Protein AF-A0A409VFS5-F1 (afdb_monomer)

Secondary structure (DSSP, 8-state):
----------------PPPPSSHHHHHHHHHHHHHHHHHHPEESSTT--TTTS-GGGEEEEEEEETTEEEEEEEETT-BHHHHHHHHHHHHT--GGG---------------S--PEEEEEEPPSSTTSPPEEPPTTSBGGGTS-TT-EEEEEEE------

Radius of gyration: 20.09 Å; Cα contacts (8 Å, |Δi|>4): 201; chains: 1; bounding box: 73×33×53 Å

Nearest PDB structures (foldseek):
  5jne-assembly1_A  TM=7.500E-01  e=6.988E-04  Saccharomyces cerevisiae S288C
  8ftb-assembly1_B  TM=7.464E-01  e=1.172E-03  Mus musculus
  8t0a-assembly1_A  TM=7.560E-01  e=1.964E-03  Mus musculus
  8fse-assembly2_B  TM=7.473E-01  e=2.095E-03  Mus musculus
  1he8-assembly1_A  TM=4.513E-01  e=4.852E-03  Homo sapiens

Mean predicted aligned error: 10.56 Å

Structure (mmCIF, N/CA/C/O backbone):
data_AF-A0A409VFS5-F1
#
_entry.id   AF-A0A409VFS5-F1
#
loop_
_atom_site.group_PDB
_atom_site.id
_atom_site.type_symbol
_atom_site.label_atom_id
_atom_site.label_alt_id
_atom_site.label_comp_id
_atom_site.label_asym_id
_atom_site.label_entity_id
_atom_site.label_seq_id
_atom_site.pdbx_PDB_ins_code
_atom_site.Cartn_x
_atom_site.Cartn_y
_atom_site.Cartn_z
_atom_site.occupancy
_atom_site.B_iso_or_equiv
_atom_site.auth_seq_id
_atom_site.auth_comp_id
_atom_site.auth_asym_id
_atom_site.auth_atom_id
_atom_site.pdbx_PDB_model_num
ATOM 1 N N . MET A 1 1 ? 42.359 14.058 32.433 1.00 44.31 1 MET A N 1
ATOM 2 C CA . MET A 1 1 ? 41.835 14.878 31.317 1.00 44.31 1 MET A CA 1
ATOM 3 C C . MET A 1 1 ? 41.498 13.959 30.146 1.00 44.31 1 MET A C 1
ATOM 5 O O . MET A 1 1 ? 42.415 13.496 29.486 1.00 44.31 1 MET A O 1
ATOM 9 N N . GLN A 1 2 ? 40.224 13.641 29.905 1.00 43.44 2 GLN A N 1
ATOM 10 C CA . GLN A 1 2 ? 39.794 12.880 28.721 1.00 43.44 2 GLN A CA 1
ATOM 11 C C . GLN A 1 2 ? 38.866 13.775 27.892 1.00 43.44 2 GLN A C 1
ATOM 13 O O . GLN A 1 2 ? 37.876 14.287 28.405 1.00 43.44 2 GLN A O 1
ATOM 18 N N . LYS A 1 3 ? 39.242 14.039 26.635 1.00 44.41 3 LYS A N 1
ATOM 19 C CA . LYS A 1 3 ? 38.488 14.884 25.699 1.00 44.41 3 LYS A CA 1
ATOM 20 C C . LYS A 1 3 ? 37.455 14.022 24.971 1.00 44.41 3 LYS A C 1
ATOM 22 O O . LYS A 1 3 ? 37.832 13.139 24.206 1.00 44.41 3 LYS A O 1
ATOM 27 N N . ALA A 1 4 ? 36.169 14.295 25.182 1.00 48.88 4 ALA A N 1
ATOM 28 C CA . ALA A 1 4 ? 35.089 13.716 24.390 1.00 48.88 4 ALA A CA 1
ATOM 29 C C . ALA A 1 4 ? 35.050 14.377 23.001 1.00 48.88 4 ALA A C 1
ATOM 31 O O . ALA A 1 4 ? 34.958 15.599 22.882 1.00 48.88 4 ALA A O 1
ATOM 32 N N . LYS A 1 5 ? 35.151 13.566 21.944 1.00 46.72 5 LYS A N 1
ATOM 33 C CA . LYS A 1 5 ? 35.063 13.995 20.544 1.00 46.72 5 LYS A CA 1
ATOM 34 C C . LYS A 1 5 ? 33.603 13.893 20.102 1.00 46.72 5 LYS A C 1
ATOM 36 O O . LYS A 1 5 ? 33.108 12.796 19.864 1.00 46.72 5 LYS A O 1
ATOM 41 N N . ALA A 1 6 ? 32.915 15.029 20.024 1.00 52.12 6 ALA A N 1
ATOM 42 C CA . ALA A 1 6 ? 31.561 15.105 19.488 1.00 52.12 6 ALA A CA 1
ATOM 43 C C . ALA A 1 6 ? 31.577 14.786 17.982 1.00 52.12 6 ALA A C 1
ATOM 45 O O . ALA A 1 6 ? 32.233 15.474 17.198 1.00 52.12 6 ALA A O 1
ATOM 46 N N . VAL A 1 7 ? 30.875 13.725 17.580 1.00 47.41 7 VAL A N 1
ATOM 47 C CA . VAL A 1 7 ? 30.645 13.388 16.171 1.00 47.41 7 VAL A CA 1
ATOM 48 C C . VAL A 1 7 ? 29.414 14.168 15.721 1.00 47.41 7 VAL A C 1
ATOM 50 O O . VAL A 1 7 ? 28.287 13.824 16.063 1.00 47.41 7 VAL A O 1
ATOM 53 N N . ALA A 1 8 ? 29.639 15.259 14.992 1.00 49.19 8 ALA A N 1
ATOM 54 C CA . ALA A 1 8 ? 28.577 16.046 14.384 1.00 49.19 8 ALA A CA 1
ATOM 55 C C . ALA A 1 8 ? 27.870 15.211 13.301 1.00 49.19 8 ALA A C 1
ATOM 57 O O . ALA A 1 8 ? 28.441 14.942 12.244 1.00 49.19 8 ALA A O 1
ATOM 58 N N . SER A 1 9 ? 26.627 14.793 13.556 1.00 49.69 9 SER A N 1
ATOM 59 C CA . SER A 1 9 ? 25.768 14.166 12.551 1.00 49.69 9 SER A CA 1
ATOM 60 C C . SER A 1 9 ? 25.251 15.239 11.588 1.00 49.69 9 SER A C 1
ATOM 62 O O . SER A 1 9 ? 24.270 15.933 11.867 1.00 49.69 9 SER A O 1
ATOM 64 N N . SER A 1 10 ? 25.917 15.406 10.449 1.00 52.84 10 SER A N 1
ATOM 65 C CA . SER A 1 10 ? 25.433 16.262 9.370 1.00 52.84 10 SER A CA 1
ATOM 66 C C . SER A 1 10 ? 24.206 15.622 8.711 1.00 52.84 10 SER A C 1
ATOM 68 O O . SER A 1 10 ? 24.295 14.709 7.894 1.00 52.84 10 SER A O 1
ATOM 70 N N . SER A 1 11 ? 23.021 16.115 9.073 1.00 47.62 11 SER A N 1
ATOM 71 C CA . SER A 1 11 ? 21.760 15.831 8.383 1.00 47.62 11 SER A CA 1
ATOM 72 C C . SER A 1 11 ? 21.793 16.463 6.982 1.00 47.62 11 SER A C 1
ATOM 74 O O . SER A 1 11 ? 21.299 17.572 6.762 1.00 47.62 11 SER A O 1
ATOM 76 N N . ALA A 1 12 ? 22.406 15.775 6.020 1.00 56.44 12 ALA A N 1
ATOM 77 C CA . ALA A 1 12 ? 22.378 16.174 4.620 1.00 56.44 12 ALA A CA 1
ATOM 78 C C . ALA A 1 12 ? 20.945 16.042 4.073 1.00 56.44 12 ALA A C 1
ATOM 80 O O . ALA A 1 12 ? 20.404 14.941 3.974 1.00 56.44 12 ALA A O 1
ATOM 81 N N . LYS A 1 13 ? 20.325 17.172 3.698 1.00 53.81 13 LYS A N 1
ATOM 82 C CA . LYS A 1 13 ? 19.053 17.198 2.958 1.00 53.81 13 LYS A CA 1
ATOM 83 C C . LYS A 1 13 ? 19.213 16.388 1.667 1.00 53.81 13 LYS A C 1
ATOM 85 O O . LYS A 1 13 ? 19.881 16.829 0.731 1.00 53.81 13 LYS A O 1
ATOM 90 N N . VAL A 1 14 ? 18.594 15.210 1.619 1.00 58.34 14 VAL A N 1
ATOM 91 C CA . VAL A 1 14 ? 18.560 14.350 0.431 1.00 58.34 14 VAL A CA 1
ATOM 92 C C . VAL A 1 14 ? 17.818 15.098 -0.676 1.00 58.34 14 VAL A C 1
ATOM 94 O O . VAL A 1 14 ? 16.615 15.341 -0.581 1.00 58.34 14 VAL A O 1
ATOM 97 N N . ARG A 1 15 ? 18.539 15.508 -1.723 1.00 61.38 15 ARG A N 1
ATOM 98 C CA . ARG A 1 15 ? 17.936 16.121 -2.911 1.00 61.38 15 ARG A CA 1
ATOM 99 C C . ARG A 1 15 ? 17.083 15.061 -3.617 1.00 61.38 15 ARG A C 1
ATOM 101 O O . ARG A 1 15 ? 17.571 13.967 -3.896 1.00 61.38 15 ARG A O 1
ATOM 108 N N . LYS A 1 16 ? 15.812 15.371 -3.894 1.00 63.84 16 LYS A N 1
ATOM 109 C CA . LYS A 1 16 ? 14.941 14.515 -4.715 1.00 63.84 16 LYS A CA 1
ATOM 110 C C . LYS A 1 16 ? 15.484 14.541 -6.150 1.00 63.84 16 LYS A C 1
ATOM 112 O O . LYS A 1 16 ? 15.391 15.564 -6.826 1.00 63.84 16 LYS A O 1
ATOM 117 N N . ASN A 1 17 ? 16.116 13.452 -6.589 1.00 72.88 17 ASN A N 1
ATOM 118 C CA . ASN A 1 17 ? 16.639 13.344 -7.951 1.00 72.88 17 ASN A CA 1
ATOM 119 C C . ASN A 1 17 ? 15.467 13.202 -8.925 1.00 72.88 17 ASN A C 1
ATOM 121 O O . ASN A 1 17 ? 14.645 12.301 -8.770 1.00 72.88 17 ASN A O 1
ATOM 125 N N . LYS A 1 18 ? 15.393 14.096 -9.915 1.00 80.25 18 LYS A N 1
ATOM 126 C CA . LYS A 1 18 ? 14.372 14.040 -10.968 1.00 80.25 18 LYS A CA 1
ATOM 127 C C . LYS A 1 18 ? 14.552 12.765 -11.813 1.00 80.25 18 LYS A C 1
ATOM 129 O O . LYS A 1 18 ? 15.702 12.355 -12.009 1.00 80.25 18 LYS A O 1
ATOM 134 N N . PRO A 1 19 ? 13.465 12.163 -12.330 1.00 84.38 19 PRO A N 1
ATOM 135 C CA . PRO A 1 19 ? 13.563 11.009 -13.216 1.00 84.38 19 PRO A CA 1
ATOM 136 C C . PRO A 1 19 ? 14.399 11.333 -14.470 1.00 84.38 19 PRO A C 1
ATOM 138 O O . PRO A 1 19 ? 14.239 12.417 -15.043 1.00 84.38 19 PRO A O 1
ATOM 141 N N . PRO A 1 20 ? 15.297 10.434 -14.912 1.00 88.50 20 PRO A N 1
ATOM 142 C CA . PRO A 1 20 ? 15.997 10.579 -16.188 1.00 88.50 20 PRO A CA 1
ATOM 143 C C . PRO A 1 20 ? 15.022 10.555 -17.376 1.00 88.50 20 PRO A C 1
ATOM 145 O O . PRO A 1 20 ? 14.067 9.786 -17.360 1.00 88.50 20 PRO A O 1
ATOM 148 N N . LYS A 1 21 ? 15.282 11.356 -18.423 1.00 91.00 21 LYS A N 1
ATOM 149 C CA . LYS A 1 21 ? 14.463 11.382 -19.655 1.00 91.00 21 LYS A CA 1
ATOM 150 C C . LYS A 1 21 ? 14.771 10.232 -20.628 1.00 91.00 21 LYS A C 1
ATOM 152 O O . LYS A 1 21 ? 13.919 9.878 -21.432 1.00 91.00 21 LYS A O 1
ATOM 157 N N . ASP A 1 22 ? 15.971 9.651 -20.557 1.00 92.38 22 ASP A N 1
ATOM 158 C CA . ASP A 1 22 ? 16.377 8.543 -21.434 1.00 92.38 22 ASP A CA 1
ATOM 159 C C . ASP A 1 22 ? 15.691 7.233 -20.999 1.00 92.38 22 ASP A C 1
ATOM 161 O O . ASP A 1 22 ? 15.808 6.871 -19.824 1.00 92.38 22 ASP A O 1
ATOM 165 N N . PRO A 1 23 ? 15.076 6.448 -21.904 1.00 91.38 23 PRO A N 1
ATOM 166 C CA . PRO A 1 23 ? 14.262 5.284 -21.531 1.00 91.38 23 PRO A CA 1
ATOM 167 C C . PRO A 1 23 ? 15.064 4.177 -20.827 1.00 91.38 23 PRO A C 1
ATOM 169 O O . PRO A 1 23 ? 14.603 3.587 -19.852 1.00 91.38 23 PRO A O 1
ATOM 172 N N . VAL A 1 24 ? 16.306 3.928 -21.258 1.00 92.00 24 VAL A N 1
ATOM 173 C CA . VAL A 1 24 ? 17.179 2.910 -20.643 1.00 92.00 24 VAL A CA 1
ATOM 174 C C . VAL A 1 24 ? 17.581 3.311 -19.222 1.00 92.00 24 VAL A C 1
ATOM 176 O O . VAL A 1 24 ? 17.523 2.501 -18.296 1.00 92.00 24 VAL A O 1
ATOM 179 N N . LYS A 1 25 ? 17.956 4.581 -19.024 1.00 92.19 25 LYS A N 1
ATOM 180 C CA . LYS A 1 25 ? 18.307 5.101 -17.695 1.00 92.19 25 LYS A CA 1
ATOM 181 C C . LYS A 1 25 ? 17.076 5.210 -16.803 1.00 92.19 25 LYS A C 1
ATOM 183 O O . LYS A 1 25 ? 17.192 5.009 -15.599 1.00 92.19 25 LYS A O 1
ATOM 188 N N . PHE A 1 26 ? 15.912 5.496 -17.379 1.00 89.12 26 PHE A N 1
ATOM 189 C CA . PHE A 1 26 ? 14.641 5.534 -16.671 1.00 89.12 26 PHE A CA 1
ATOM 190 C C . PHE A 1 26 ? 14.277 4.159 -16.105 1.00 89.12 26 PHE A C 1
ATOM 192 O 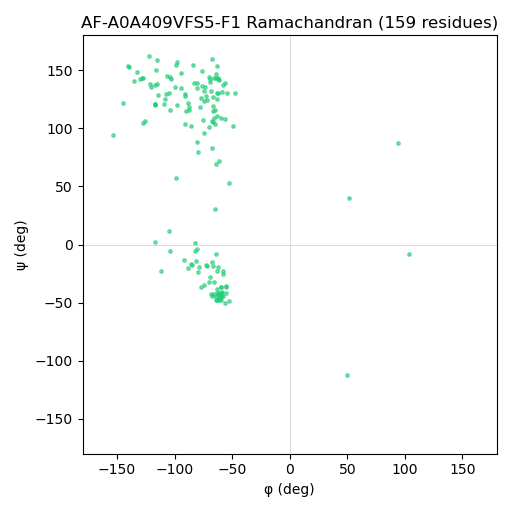O . PHE A 1 26 ? 14.026 4.056 -14.908 1.00 89.12 26 PHE A O 1
ATOM 199 N N . ALA A 1 27 ? 14.371 3.088 -16.900 1.00 91.00 27 ALA A N 1
ATOM 200 C CA . ALA A 1 27 ? 14.138 1.724 -16.415 1.00 91.00 27 ALA A CA 1
ATOM 201 C C . ALA A 1 27 ? 15.110 1.330 -15.283 1.00 91.00 27 ALA A C 1
ATOM 203 O O . ALA A 1 27 ? 14.711 0.750 -14.270 1.00 91.00 27 ALA A O 1
ATOM 204 N N . GLN A 1 28 ? 16.394 1.689 -15.410 1.00 93.19 28 GLN A N 1
ATOM 205 C CA . GLN A 1 28 ? 17.385 1.477 -14.347 1.00 93.19 28 GLN A CA 1
ATOM 206 C C . GLN A 1 28 ? 17.054 2.275 -13.080 1.00 93.19 28 GLN A C 1
ATOM 208 O O . GLN A 1 28 ? 17.166 1.757 -11.968 1.00 93.19 28 GLN A O 1
ATOM 213 N N . TRP A 1 29 ? 16.627 3.526 -13.244 1.00 92.00 29 TRP A N 1
ATOM 214 C CA . TRP A 1 29 ? 16.224 4.397 -12.147 1.00 92.00 29 TRP A CA 1
ATOM 215 C C . TRP A 1 29 ? 14.986 3.857 -11.424 1.00 92.00 29 TRP A C 1
ATOM 217 O O . TRP A 1 29 ? 15.007 3.758 -10.199 1.00 92.00 29 TRP A O 1
ATOM 227 N N . GLN A 1 30 ? 13.963 3.406 -12.158 1.00 90.44 30 GLN A N 1
ATOM 228 C CA . GLN A 1 30 ? 12.775 2.759 -11.591 1.00 90.44 30 GLN A CA 1
ATOM 229 C C . GLN A 1 30 ? 13.142 1.501 -10.801 1.00 90.44 30 GLN A C 1
ATOM 231 O O . GLN A 1 30 ? 12.682 1.320 -9.675 1.00 90.44 30 GLN A O 1
ATOM 236 N N . LYS A 1 31 ? 14.031 0.659 -11.343 1.00 92.06 31 LYS A N 1
ATOM 237 C CA . LYS A 1 31 ? 14.528 -0.532 -10.640 1.00 92.06 31 LYS A CA 1
ATOM 238 C C . LYS A 1 31 ? 15.219 -0.168 -9.323 1.00 92.06 31 LYS A C 1
ATOM 240 O O . LYS A 1 31 ? 15.016 -0.846 -8.316 1.00 92.06 31 LYS A O 1
ATOM 245 N N . LEU A 1 32 ? 16.022 0.897 -9.319 1.00 93.19 32 LEU A N 1
ATOM 246 C CA . LEU A 1 32 ? 16.707 1.367 -8.118 1.00 93.19 32 LEU A CA 1
ATOM 247 C C . LEU A 1 32 ? 15.728 1.948 -7.088 1.00 93.19 32 LEU A C 1
ATOM 249 O O . LEU A 1 32 ? 15.867 1.667 -5.900 1.00 93.19 32 LEU A O 1
ATOM 253 N N . GLU A 1 33 ? 14.743 2.736 -7.517 1.00 92.06 33 GLU A N 1
ATOM 254 C CA . GLU A 1 33 ? 13.704 3.269 -6.628 1.00 92.06 33 GLU A CA 1
ATOM 255 C C . GLU A 1 33 ? 12.869 2.148 -6.008 1.00 92.06 33 GLU A C 1
ATOM 257 O O . GLU A 1 33 ? 12.685 2.133 -4.790 1.00 92.06 33 GLU A O 1
ATOM 262 N N . LEU A 1 34 ? 12.473 1.148 -6.798 1.00 93.25 34 LEU A N 1
ATOM 263 C CA . LEU A 1 34 ? 11.779 -0.031 -6.289 1.00 93.25 34 LEU A CA 1
ATOM 264 C C . LEU A 1 34 ? 12.638 -0.789 -5.272 1.00 93.25 34 LEU A C 1
ATOM 266 O O . LEU A 1 34 ? 12.159 -1.158 -4.203 1.00 93.25 34 LEU A O 1
ATOM 270 N N . MET A 1 35 ? 13.930 -0.973 -5.553 1.00 93.94 35 MET A N 1
ATOM 271 C CA . MET A 1 35 ? 14.861 -1.594 -4.611 1.00 93.94 35 MET A CA 1
ATOM 272 C C . MET A 1 35 ? 14.947 -0.797 -3.300 1.00 93.94 35 MET A C 1
ATOM 274 O O . MET A 1 35 ? 14.802 -1.374 -2.223 1.00 93.94 35 MET A O 1
ATOM 278 N N . LYS A 1 36 ? 15.113 0.531 -3.364 1.00 93.88 36 LYS A N 1
ATOM 279 C CA . LYS A 1 36 ? 15.117 1.399 -2.171 1.00 93.88 36 LYS A CA 1
ATOM 280 C C . LYS A 1 36 ? 13.817 1.286 -1.386 1.00 93.88 36 LYS A C 1
ATOM 282 O O . LYS A 1 36 ? 13.853 1.266 -0.158 1.00 93.88 36 LYS A O 1
ATOM 287 N N . MET A 1 37 ? 12.688 1.229 -2.083 1.00 94.25 37 MET A N 1
ATOM 288 C CA . MET A 1 37 ? 11.378 1.102 -1.467 1.00 94.25 37 MET A CA 1
ATOM 289 C C . MET A 1 37 ? 11.256 -0.237 -0.735 1.00 94.25 37 MET A C 1
ATOM 291 O O . MET A 1 37 ? 10.943 -0.247 0.451 1.00 94.25 37 MET A O 1
ATOM 295 N N . ARG A 1 38 ? 11.633 -1.346 -1.382 1.00 94.75 38 ARG A N 1
ATOM 296 C CA . ARG A 1 38 ? 11.669 -2.690 -0.782 1.00 94.75 38 ARG A CA 1
ATOM 297 C C . ARG A 1 38 ? 12.522 -2.752 0.486 1.00 94.75 38 ARG A C 1
ATOM 299 O O . ARG A 1 38 ? 12.107 -3.354 1.467 1.00 94.75 38 ARG A O 1
ATOM 306 N N . HIS A 1 39 ? 13.681 -2.094 0.496 1.00 94.31 39 HIS A N 1
ATOM 307 C CA . HIS A 1 39 ? 14.549 -2.044 1.680 1.00 94.31 39 HIS A CA 1
ATOM 308 C C . HIS A 1 39 ? 13.980 -1.218 2.839 1.00 94.31 39 HIS A C 1
ATOM 310 O O . HIS A 1 39 ? 14.330 -1.472 3.988 1.00 94.31 39 HIS A O 1
ATOM 316 N N . LYS A 1 40 ? 13.143 -0.218 2.549 1.00 94.81 40 LYS A N 1
ATOM 317 C CA . LYS A 1 40 ? 12.505 0.640 3.561 1.00 94.81 40 LYS A CA 1
ATOM 318 C C . LYS A 1 40 ? 11.142 0.125 4.015 1.00 94.81 40 LYS A C 1
ATOM 320 O O . LYS A 1 40 ? 10.603 0.647 4.986 1.00 94.81 40 LYS A O 1
ATOM 325 N N . ALA A 1 41 ? 10.577 -0.839 3.295 1.00 95.94 41 ALA A N 1
ATOM 326 C CA . ALA A 1 41 ? 9.235 -1.327 3.536 1.00 95.94 41 ALA A CA 1
ATOM 327 C C . ALA A 1 41 ? 9.143 -2.090 4.863 1.00 95.94 41 ALA A C 1
ATOM 329 O O . ALA A 1 41 ? 9.932 -2.999 5.128 1.00 95.94 41 ALA A O 1
ATOM 330 N N . ILE A 1 42 ? 8.132 -1.757 5.659 1.00 96.06 42 ILE A N 1
ATOM 331 C CA . ILE A 1 42 ? 7.759 -2.493 6.872 1.00 96.06 42 ILE A CA 1
ATOM 332 C C . ILE A 1 42 ? 6.586 -3.442 6.581 1.00 96.06 42 ILE A C 1
ATOM 334 O O . ILE A 1 42 ? 5.836 -3.192 5.635 1.00 96.06 42 ILE A O 1
ATOM 338 N N . PRO A 1 43 ? 6.414 -4.540 7.339 1.00 96.88 43 PRO A N 1
ATOM 339 C CA . PRO A 1 43 ? 5.239 -5.392 7.186 1.00 96.88 43 PRO A CA 1
ATOM 340 C C . PRO A 1 43 ? 3.967 -4.582 7.424 1.00 96.88 43 PRO A C 1
ATOM 342 O O . PRO A 1 43 ? 3.866 -3.843 8.402 1.00 96.88 43 PRO A O 1
ATOM 345 N N . GLY A 1 44 ? 3.015 -4.711 6.508 1.00 95.00 44 GLY A N 1
ATOM 346 C CA . GLY A 1 44 ? 1.703 -4.098 6.637 1.00 95.00 44 GLY A CA 1
ATOM 347 C C . GLY A 1 44 ? 0.792 -4.845 7.612 1.00 95.00 44 GLY A C 1
ATOM 348 O O . GLY A 1 44 ? 0.067 -4.206 8.361 1.00 95.00 44 GLY A O 1
ATOM 349 N N . ASP A 1 45 ? 0.869 -6.180 7.658 1.00 94.38 45 ASP A N 1
ATOM 350 C CA . ASP A 1 45 ? 0.215 -6.983 8.701 1.00 94.38 45 ASP A CA 1
ATOM 351 C C . ASP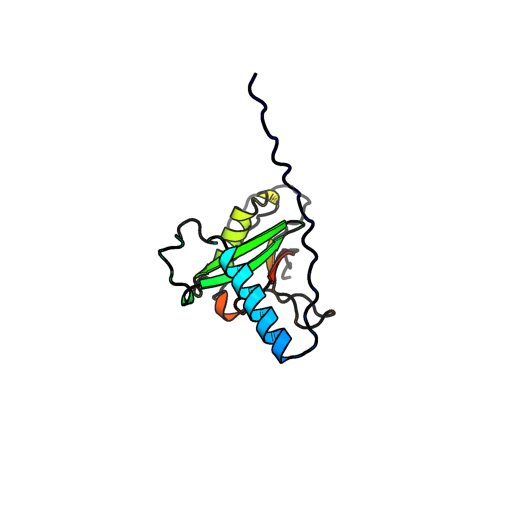 A 1 45 ? 1.164 -7.129 9.910 1.00 94.38 45 ASP A C 1
ATOM 353 O O . ASP A 1 45 ? 2.260 -7.675 9.752 1.00 94.38 45 ASP A O 1
ATOM 357 N N . PRO A 1 46 ? 0.774 -6.709 11.130 1.00 91.62 46 PRO A N 1
ATOM 358 C CA . PRO A 1 46 ? 1.590 -6.885 12.335 1.00 91.62 46 PRO A CA 1
ATOM 359 C C . PRO A 1 46 ? 1.954 -8.344 12.651 1.00 91.62 46 PRO A C 1
ATOM 361 O O . PRO A 1 46 ? 2.923 -8.601 13.368 1.00 91.62 46 PRO A O 1
ATOM 364 N N . LYS A 1 47 ? 1.175 -9.311 12.150 1.00 91.69 47 LYS A N 1
ATOM 365 C CA . LYS A 1 47 ? 1.431 -10.747 12.334 1.00 91.69 47 LYS A CA 1
ATOM 366 C C . LYS A 1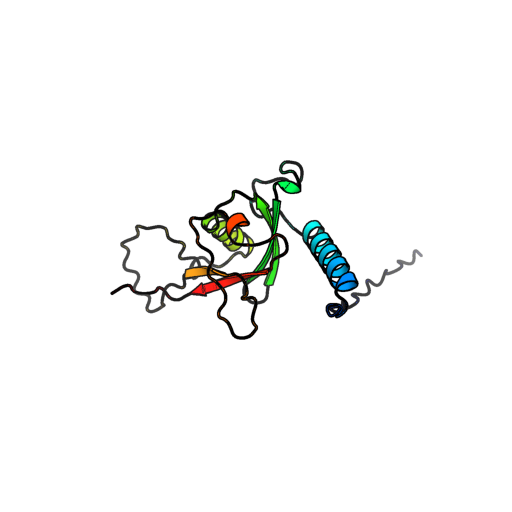 47 ? 2.519 -11.269 11.399 1.00 91.69 47 LYS A C 1
ATOM 368 O O . LYS A 1 47 ? 3.093 -12.329 11.663 1.00 91.69 47 LYS A O 1
ATOM 373 N N . ASP A 1 48 ? 2.801 -10.547 10.320 1.00 92.38 48 ASP A N 1
ATOM 374 C CA . ASP A 1 48 ? 3.778 -10.955 9.329 1.00 92.38 48 ASP A CA 1
ATOM 375 C C . ASP A 1 48 ? 5.206 -10.630 9.771 1.00 92.38 48 ASP A C 1
ATOM 377 O O . ASP A 1 48 ? 5.531 -9.540 10.240 1.00 92.38 48 ASP A O 1
ATOM 381 N N . LYS A 1 49 ? 6.102 -11.604 9.585 1.00 89.75 49 LYS A N 1
ATOM 382 C CA . LYS A 1 49 ? 7.535 -11.450 9.840 1.00 89.75 49 LYS A CA 1
ATOM 383 C C . LYS A 1 49 ? 8.275 -11.371 8.513 1.00 89.75 49 LYS A C 1
ATOM 385 O O . LYS A 1 49 ? 7.975 -12.096 7.567 1.00 89.75 49 LYS A O 1
ATOM 390 N N . THR A 1 50 ? 9.335 -10.570 8.454 1.00 84.31 50 THR A N 1
ATOM 391 C CA . THR A 1 50 ? 10.153 -10.437 7.236 1.00 84.31 50 THR A CA 1
ATOM 392 C C . THR A 1 50 ? 10.748 -11.768 6.763 1.00 84.31 50 THR A C 1
ATOM 394 O O . THR A 1 50 ? 11.003 -11.924 5.578 1.00 84.31 50 THR A O 1
ATOM 397 N N . ALA A 1 51 ? 10.954 -12.746 7.646 1.00 86.56 51 ALA A N 1
ATOM 398 C CA . ALA A 1 51 ? 11.446 -14.069 7.260 1.00 86.56 51 ALA A CA 1
ATOM 399 C C . ALA A 1 51 ? 10.341 -15.037 6.787 1.00 86.56 51 ALA A C 1
ATOM 401 O O . ALA A 1 51 ? 10.660 -16.037 6.153 1.00 86.56 51 ALA A O 1
ATOM 402 N N . SER A 1 52 ? 9.060 -14.775 7.088 1.00 87.56 52 SER A N 1
ATOM 403 C CA . SER A 1 52 ? 7.973 -15.742 6.854 1.00 87.56 52 SER A CA 1
ATOM 404 C C . SER A 1 52 ? 7.333 -15.653 5.470 1.00 87.56 52 SER A C 1
ATOM 406 O O . SER A 1 52 ? 6.698 -16.610 5.040 1.00 87.56 52 SER A O 1
ATOM 408 N N . VAL A 1 53 ? 7.477 -14.526 4.768 1.00 91.62 53 VAL A N 1
ATOM 409 C CA . VAL A 1 53 ? 6.891 -14.326 3.432 1.00 91.62 53 VAL A CA 1
ATOM 410 C C . VAL A 1 53 ? 8.019 -14.132 2.419 1.00 91.62 53 VAL A C 1
ATOM 412 O O . VAL A 1 53 ? 8.783 -13.184 2.583 1.00 91.62 53 VAL A O 1
ATOM 415 N N . PRO A 1 54 ? 8.172 -14.958 1.370 1.00 92.88 54 PRO A N 1
ATOM 416 C CA . PRO A 1 54 ? 9.213 -14.755 0.359 1.00 92.88 54 PRO A CA 1
ATOM 417 C C . PRO A 1 54 ? 8.998 -13.438 -0.397 1.00 92.88 54 PRO A C 1
ATOM 419 O O . PRO A 1 54 ? 7.868 -12.974 -0.512 1.00 92.88 54 PRO A O 1
ATOM 422 N N . MET A 1 55 ? 10.064 -12.835 -0.935 1.00 89.62 55 MET A N 1
ATOM 423 C CA . MET A 1 55 ? 9.987 -11.532 -1.624 1.00 89.62 55 MET A CA 1
ATOM 424 C C . MET A 1 55 ? 8.970 -11.511 -2.771 1.00 89.62 55 MET A C 1
ATOM 426 O O . MET A 1 55 ? 8.282 -10.512 -2.945 1.00 89.62 55 MET A O 1
ATOM 430 N N . ASP A 1 56 ? 8.837 -12.610 -3.514 1.00 92.62 56 ASP A N 1
ATOM 431 C CA . ASP A 1 56 ? 7.870 -12.714 -4.613 1.00 92.62 56 ASP A CA 1
ATOM 432 C C . ASP A 1 56 ? 6.412 -12.834 -4.129 1.00 92.62 56 ASP A C 1
ATOM 434 O O . ASP A 1 56 ? 5.474 -12.535 -4.860 1.00 92.62 56 ASP A O 1
ATOM 438 N N . GLY A 1 57 ? 6.187 -13.193 -2.864 1.00 94.06 57 GLY A N 1
ATOM 439 C CA . GLY A 1 57 ? 4.856 -13.182 -2.254 1.00 94.06 57 GLY A CA 1
ATOM 440 C C . GLY A 1 57 ? 4.402 -11.795 -1.790 1.00 94.06 57 GLY A C 1
ATOM 441 O O . GLY A 1 57 ? 3.278 -11.663 -1.297 1.00 94.06 57 GLY A O 1
ATOM 442 N N . ARG A 1 58 ? 5.263 -10.775 -1.911 1.00 96.25 58 ARG A N 1
ATOM 443 C CA . ARG A 1 58 ? 5.032 -9.428 -1.385 1.00 96.25 58 ARG A CA 1
ATOM 444 C C . ARG A 1 58 ? 4.655 -8.456 -2.494 1.00 96.25 58 ARG A C 1
ATOM 446 O O . ARG A 1 58 ? 5.211 -8.506 -3.588 1.00 96.25 58 ARG A O 1
ATOM 453 N N . ILE A 1 59 ? 3.761 -7.537 -2.164 1.00 96.62 59 ILE A N 1
ATOM 454 C CA . ILE A 1 59 ? 3.540 -6.296 -2.897 1.00 96.62 59 ILE A CA 1
ATOM 455 C C . ILE A 1 59 ? 3.935 -5.134 -1.995 1.00 96.62 59 ILE A C 1
ATOM 457 O O . ILE A 1 59 ? 3.525 -5.074 -0.837 1.00 96.62 59 ILE A O 1
ATOM 461 N N . HIS A 1 60 ? 4.773 -4.242 -2.500 1.00 97.50 60 HIS A N 1
ATOM 462 C CA . HIS A 1 60 ? 5.287 -3.091 -1.786 1.00 97.50 60 HIS A CA 1
ATOM 463 C C . HIS A 1 60 ? 4.568 -1.855 -2.295 1.00 97.50 60 HIS A C 1
ATOM 465 O O . HIS A 1 60 ? 4.488 -1.611 -3.501 1.00 97.50 60 HIS A O 1
ATOM 471 N N . VAL A 1 61 ? 4.076 -1.063 -1.356 1.00 96.94 61 VAL A N 1
ATOM 472 C CA . VAL A 1 61 ? 3.308 0.141 -1.638 1.00 96.94 61 VAL A CA 1
ATOM 473 C C . VAL A 1 61 ? 3.794 1.261 -0.747 1.00 96.94 61 VAL A C 1
ATOM 475 O O . VAL A 1 61 ? 4.088 1.065 0.436 1.00 96.94 61 VAL A O 1
ATOM 478 N N . LYS A 1 62 ? 3.874 2.457 -1.312 1.00 97.38 62 LYS A N 1
ATOM 479 C CA . LYS A 1 62 ? 3.983 3.666 -0.510 1.00 97.38 62 LYS A CA 1
ATOM 480 C C . LYS A 1 62 ? 2.575 4.168 -0.241 1.00 97.38 62 LYS A C 1
ATOM 482 O O . LYS A 1 62 ? 1.818 4.347 -1.180 1.00 97.38 62 LYS A O 1
ATOM 487 N N . VAL A 1 63 ? 2.234 4.408 1.011 1.00 96.69 63 VAL A N 1
ATOM 488 C CA . VAL A 1 63 ? 0.948 4.989 1.384 1.00 96.69 63 VAL A CA 1
ATOM 489 C C . VAL A 1 63 ? 1.177 6.417 1.842 1.00 96.69 63 VAL A C 1
ATOM 491 O O . VAL A 1 63 ? 2.002 6.642 2.735 1.00 96.69 63 VAL A O 1
ATOM 494 N N . SER A 1 64 ? 0.467 7.361 1.228 1.00 95.44 64 SER A N 1
ATOM 495 C CA . SER A 1 64 ? 0.385 8.742 1.698 1.00 95.44 64 SER A CA 1
ATOM 496 C C . SER A 1 64 ? -0.919 8.945 2.473 1.00 95.44 64 SER A C 1
ATOM 498 O O . SER A 1 64 ? -1.975 8.453 2.072 1.00 95.44 64 SER A O 1
ATOM 500 N N . TYR A 1 65 ? -0.828 9.621 3.614 1.00 93.50 65 TYR A N 1
ATOM 501 C CA . TYR A 1 65 ? -1.972 10.065 4.401 1.00 93.50 65 TYR A CA 1
ATOM 502 C C . TYR A 1 65 ? -1.630 11.415 5.031 1.00 93.50 65 TYR A C 1
ATOM 504 O O . TYR A 1 65 ? -0.634 11.526 5.755 1.00 93.50 65 TYR A O 1
ATOM 512 N N . GLU A 1 66 ? -2.438 12.436 4.742 1.00 88.81 66 GLU A N 1
ATOM 513 C CA . GLU A 1 66 ? -2.191 13.826 5.145 1.00 88.81 66 GLU A CA 1
ATOM 514 C C . GLU A 1 66 ? -0.758 14.278 4.783 1.00 88.81 66 GLU A C 1
ATOM 516 O O . GLU A 1 66 ? -0.404 14.368 3.611 1.00 88.81 66 GLU A O 1
ATOM 521 N N . ASN A 1 67 ? 0.091 14.526 5.787 1.00 89.75 67 ASN A N 1
ATOM 522 C CA . ASN A 1 67 ? 1.486 14.953 5.630 1.00 89.75 67 ASN A CA 1
ATOM 523 C C . ASN A 1 67 ? 2.500 13.831 5.916 1.00 89.75 67 ASN A C 1
ATOM 525 O O . ASN A 1 67 ? 3.693 14.094 6.083 1.00 89.75 67 ASN A O 1
ATOM 529 N N . SER A 1 68 ? 2.032 12.587 6.029 1.00 92.88 68 SER A N 1
ATOM 530 C CA . SER A 1 68 ? 2.851 11.430 6.378 1.00 92.88 68 SER A CA 1
ATOM 531 C C . SER A 1 68 ? 2.884 10.413 5.243 1.00 92.88 68 SER A C 1
ATOM 533 O O . SER A 1 68 ? 1.864 10.056 4.662 1.00 92.88 68 SER A O 1
ATOM 535 N N . GLU A 1 69 ? 4.072 9.881 4.973 1.00 95.00 69 GLU A N 1
ATOM 536 C CA . GLU A 1 69 ? 4.266 8.777 4.036 1.00 95.00 69 GLU A CA 1
ATOM 537 C C . GLU A 1 69 ? 4.894 7.596 4.768 1.00 95.00 69 GLU A C 1
ATOM 539 O O . GLU A 1 69 ? 5.863 7.750 5.520 1.00 95.00 69 GLU A O 1
ATOM 544 N N . LYS A 1 70 ? 4.379 6.396 4.513 1.00 96.38 70 LYS A N 1
ATOM 545 C CA . LYS A 1 70 ? 4.969 5.144 4.994 1.00 96.38 70 LYS A CA 1
ATOM 546 C C . LYS A 1 70 ? 5.054 4.149 3.851 1.00 96.38 70 LYS A C 1
ATOM 548 O O . LYS A 1 70 ? 4.243 4.167 2.932 1.00 96.38 70 LYS A O 1
ATOM 553 N N . ILE A 1 71 ? 6.066 3.292 3.889 1.00 97.31 71 ILE A N 1
ATOM 554 C CA . ILE A 1 71 ? 6.256 2.251 2.883 1.00 97.31 71 ILE A CA 1
ATOM 555 C C . ILE A 1 71 ? 5.950 0.921 3.550 1.00 97.31 71 ILE A C 1
ATOM 557 O O . ILE A 1 71 ? 6.608 0.553 4.523 1.00 97.31 71 ILE A O 1
ATOM 561 N N . PHE A 1 72 ? 4.982 0.202 3.004 1.00 97.50 72 PHE A N 1
ATOM 562 C CA . PHE A 1 72 ? 4.557 -1.095 3.501 1.00 97.50 72 PHE A CA 1
ATOM 563 C C . PHE A 1 72 ? 4.834 -2.183 2.478 1.00 97.50 72 PHE A C 1
ATOM 565 O O . PHE A 1 72 ? 4.945 -1.922 1.278 1.00 97.50 72 PHE A O 1
ATOM 572 N N . TRP A 1 73 ? 4.899 -3.417 2.957 1.00 97.62 73 TRP A N 1
ATOM 573 C CA . TRP A 1 73 ? 4.702 -4.590 2.126 1.00 97.62 73 TRP A CA 1
ATOM 574 C C . TRP A 1 73 ? 3.546 -5.432 2.662 1.00 97.62 73 TRP A C 1
ATOM 576 O O . TRP A 1 73 ? 3.419 -5.642 3.867 1.00 97.62 73 TRP A O 1
ATOM 586 N N . PHE A 1 74 ? 2.713 -5.926 1.755 1.00 97.38 74 PHE A N 1
ATOM 587 C CA . PHE A 1 74 ? 1.584 -6.809 2.038 1.00 97.38 74 PHE A CA 1
ATOM 588 C C . PHE A 1 74 ? 1.740 -8.111 1.258 1.00 97.38 74 PHE A C 1
ATOM 590 O O . PHE A 1 74 ? 2.488 -8.180 0.281 1.00 97.38 74 PHE A O 1
ATOM 597 N N . ARG A 1 75 ? 1.027 -9.161 1.661 1.00 96.69 75 ARG A N 1
ATOM 598 C CA . ARG A 1 75 ? 0.911 -10.377 0.848 1.00 96.69 75 ARG A CA 1
ATOM 599 C C . ARG A 1 75 ? 0.075 -10.075 -0.398 1.00 96.69 75 ARG A C 1
ATOM 601 O O . ARG A 1 75 ? -0.947 -9.407 -0.289 1.00 96.69 75 ARG A O 1
ATOM 608 N N . LYS A 1 76 ? 0.460 -10.606 -1.564 1.00 96.00 76 LYS A N 1
ATOM 609 C CA . LYS A 1 76 ? -0.244 -10.342 -2.839 1.00 96.00 76 LYS A CA 1
ATOM 610 C C . LYS A 1 76 ? -1.751 -10.664 -2.802 1.00 96.00 76 LYS A C 1
ATOM 612 O O . LYS A 1 76 ? -2.541 -9.934 -3.382 1.00 96.00 76 LYS A O 1
ATOM 617 N N . HIS A 1 77 ? -2.148 -11.713 -2.080 1.00 95.75 77 HIS A N 1
ATOM 618 C CA . HIS A 1 77 ? -3.544 -12.164 -1.967 1.00 95.75 77 HIS A CA 1
ATOM 619 C C . HIS A 1 77 ? -4.377 -11.401 -0.924 1.00 95.75 77 HIS A C 1
ATOM 621 O O . HIS A 1 77 ? -5.532 -11.752 -0.689 1.00 95.75 77 HIS A O 1
ATOM 627 N N . LEU A 1 78 ? -3.801 -10.411 -0.237 1.00 96.12 78 LEU A N 1
ATOM 628 C CA . LEU A 1 78 ? -4.526 -9.671 0.785 1.00 96.12 78 LEU A CA 1
ATOM 629 C C . LEU A 1 78 ? -5.559 -8.746 0.126 1.00 96.12 78 LEU A C 1
ATOM 631 O O . LEU A 1 78 ? -5.225 -7.972 -0.771 1.00 96.12 78 LEU A O 1
ATOM 635 N N . VAL A 1 79 ?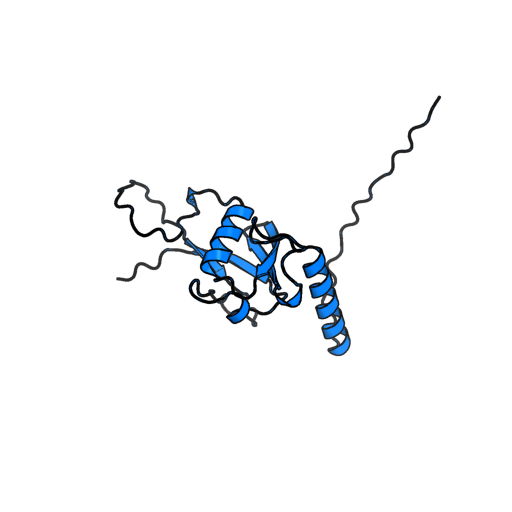 -6.812 -8.834 0.574 1.00 97.19 79 VAL A N 1
ATOM 636 C CA . VAL A 1 79 ? -7.910 -7.993 0.078 1.00 97.19 79 VAL A CA 1
ATOM 637 C C . VAL A 1 79 ? -7.736 -6.538 0.509 1.00 97.19 79 VAL A C 1
ATOM 639 O O . VAL A 1 79 ? -7.314 -6.261 1.634 1.00 97.19 79 VAL A O 1
ATOM 642 N N . THR A 1 80 ? -8.081 -5.601 -0.372 1.00 96.81 80 THR A N 1
ATOM 643 C CA . THR A 1 80 ? -7.859 -4.162 -0.166 1.00 96.81 80 THR A CA 1
ATOM 644 C C . THR A 1 80 ? -8.562 -3.620 1.077 1.00 96.81 80 THR A C 1
ATOM 646 O O . THR A 1 80 ? -7.973 -2.816 1.793 1.00 96.81 80 THR A O 1
ATOM 649 N N . GLY A 1 81 ? -9.767 -4.098 1.408 1.00 94.62 81 GLY A N 1
ATOM 650 C CA . GLY A 1 81 ? -10.449 -3.691 2.642 1.00 94.62 81 GLY A CA 1
ATOM 651 C C . GLY A 1 81 ? -9.633 -4.031 3.893 1.00 94.62 81 GLY A C 1
ATOM 652 O O . GLY A 1 81 ? -9.531 -3.229 4.815 1.00 94.62 81 GLY A O 1
ATOM 653 N N . ARG A 1 82 ? -8.938 -5.175 3.886 1.00 95.62 82 ARG A N 1
ATOM 654 C CA . ARG A 1 82 ? -8.072 -5.567 5.001 1.00 95.62 82 ARG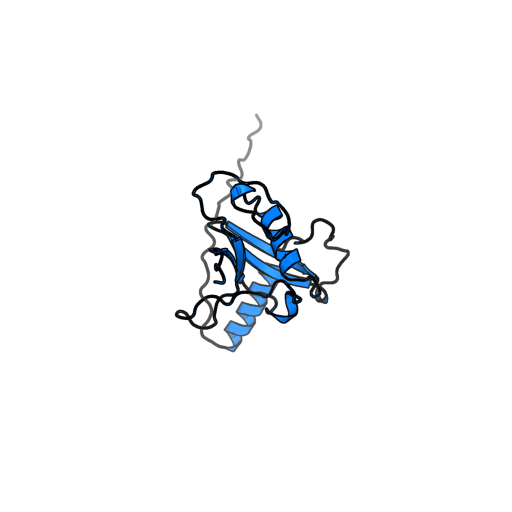 A CA 1
ATOM 655 C C . ARG A 1 82 ? -6.771 -4.769 5.043 1.00 95.62 82 ARG A C 1
ATOM 657 O O . ARG A 1 82 ? -6.261 -4.471 6.118 1.00 95.62 82 ARG A O 1
ATOM 664 N N . VAL A 1 83 ? -6.233 -4.426 3.873 1.00 96.44 83 VAL A N 1
ATOM 665 C CA . VAL A 1 83 ? -5.088 -3.512 3.747 1.00 96.44 83 VAL A CA 1
ATOM 666 C C . VAL A 1 83 ? -5.436 -2.151 4.346 1.00 96.44 83 VAL A C 1
ATOM 668 O O . VAL A 1 83 ? -4.636 -1.609 5.103 1.00 96.44 83 VAL A O 1
ATOM 671 N N . LEU A 1 84 ? -6.627 -1.627 4.045 1.00 95.56 84 LEU A N 1
ATOM 672 C CA . LEU A 1 84 ? -7.126 -0.371 4.595 1.00 95.56 84 LEU A CA 1
ATOM 673 C C . LEU A 1 84 ? -7.141 -0.406 6.129 1.00 95.56 84 LEU A C 1
ATOM 675 O O . LEU A 1 84 ? -6.548 0.484 6.730 1.00 95.56 84 LEU A O 1
ATOM 679 N N . ASP A 1 85 ? -7.711 -1.446 6.751 1.00 93.38 85 ASP A N 1
ATOM 680 C CA . ASP A 1 85 ? -7.712 -1.597 8.218 1.00 93.38 85 ASP A CA 1
ATOM 681 C C . ASP A 1 85 ? -6.300 -1.484 8.811 1.00 93.38 85 ASP A C 1
ATOM 683 O O . ASP A 1 85 ? -6.062 -0.743 9.766 1.00 93.38 85 ASP A O 1
ATOM 687 N N . PHE A 1 86 ? -5.343 -2.218 8.233 1.00 95.31 86 PHE A N 1
ATOM 688 C CA . PHE A 1 86 ? -3.965 -2.230 8.717 1.00 95.31 86 PHE A CA 1
ATOM 689 C C . PHE A 1 86 ? -3.278 -0.881 8.543 1.00 95.31 86 PHE A C 1
ATOM 691 O O . PHE A 1 86 ? -2.574 -0.421 9.437 1.00 95.31 86 PHE A O 1
ATOM 698 N N . VAL A 1 87 ? -3.477 -0.229 7.400 1.00 94.94 87 VAL A N 1
ATOM 699 C CA . VAL A 1 87 ? -2.932 1.104 7.149 1.00 94.94 87 VAL A CA 1
ATOM 700 C C . VAL A 1 87 ? -3.502 2.099 8.159 1.00 94.94 87 VAL A C 1
ATOM 702 O O . VAL A 1 87 ? -2.741 2.843 8.774 1.00 94.94 87 VAL A O 1
ATOM 705 N N . VAL A 1 88 ? -4.815 2.090 8.369 1.00 93.19 88 VAL A N 1
ATOM 706 C CA . VAL A 1 88 ? -5.514 2.978 9.304 1.00 93.19 88 VAL A CA 1
ATOM 707 C C . VAL A 1 88 ? -4.980 2.820 10.734 1.00 93.19 88 VAL A C 1
ATOM 709 O O . VAL A 1 88 ? -4.663 3.823 11.382 1.00 93.19 88 VAL A O 1
ATOM 712 N N . ASP A 1 89 ? -4.780 1.580 11.190 1.00 92.44 89 ASP A N 1
ATOM 713 C CA . ASP A 1 89 ? -4.148 1.269 12.480 1.00 92.44 89 ASP A CA 1
ATOM 714 C C . ASP A 1 89 ? -2.700 1.791 12.550 1.00 92.44 89 ASP A C 1
ATOM 716 O O . ASP A 1 89 ? -2.309 2.494 13.485 1.00 92.44 89 ASP A O 1
ATOM 720 N N . GLN A 1 90 ? -1.907 1.553 11.501 1.00 93.50 90 GLN A N 1
ATOM 721 C CA . GLN A 1 90 ? -0.512 1.995 11.428 1.00 93.50 90 GLN A CA 1
ATOM 722 C C . GLN A 1 90 ? -0.357 3.518 11.390 1.00 93.50 90 GLN A C 1
ATOM 724 O O . GLN A 1 90 ? 0.643 4.050 11.888 1.00 93.50 90 GLN A O 1
ATOM 729 N N . PHE A 1 91 ? -1.301 4.242 10.790 1.00 92.19 91 PHE A N 1
ATOM 730 C CA . PHE A 1 91 ? -1.325 5.706 10.803 1.00 92.19 91 PHE A CA 1
ATOM 731 C C . PHE A 1 91 ? -1.935 6.285 12.081 1.00 92.19 91 PHE A C 1
ATOM 733 O O . PHE A 1 91 ? -1.829 7.491 12.283 1.00 92.19 91 PHE A O 1
ATOM 740 N N . LYS A 1 92 ? -2.472 5.443 12.979 1.00 90.44 92 LYS A N 1
ATOM 741 C CA . LYS A 1 92 ? -3.152 5.862 14.214 1.00 90.44 92 LYS A CA 1
ATOM 742 C C . LYS A 1 92 ? -4.225 6.913 13.941 1.00 90.44 92 LYS A C 1
ATOM 744 O O . LYS A 1 92 ? -4.356 7.877 14.695 1.00 90.44 92 LYS A O 1
ATOM 749 N N . VAL A 1 93 ? -4.955 6.736 12.841 1.00 86.12 93 VAL A N 1
ATOM 750 C CA . VAL A 1 93 ? -6.079 7.610 12.505 1.00 86.12 93 VAL A CA 1
ATOM 751 C C . VAL A 1 93 ? -7.034 7.611 13.708 1.00 86.12 93 VAL A C 1
ATOM 753 O O . VAL A 1 93 ? -7.344 6.540 14.222 1.00 86.12 93 VAL A O 1
ATOM 756 N N . PRO A 1 94 ? -7.474 8.766 14.216 1.00 79.88 94 PRO A N 1
ATOM 757 C CA . PRO A 1 94 ? -8.371 8.807 15.363 1.00 79.88 94 PRO A CA 1
ATOM 758 C C . PRO A 1 94 ? -9.739 8.201 15.009 1.00 79.88 94 PRO A C 1
ATOM 760 O O . PRO A 1 94 ? -10.240 8.364 13.899 1.00 79.88 94 PRO A O 1
ATOM 763 N N . SER A 1 95 ? -10.361 7.485 15.950 1.00 67.75 95 SER A N 1
ATOM 764 C CA . SER A 1 95 ? -11.570 6.688 15.677 1.00 67.75 95 SER A CA 1
ATOM 765 C C . SER A 1 95 ? -12.786 7.500 15.219 1.00 67.75 95 SER A C 1
ATOM 767 O O . SER A 1 95 ? -13.673 6.952 14.575 1.00 67.75 95 SER A O 1
ATOM 769 N N . ASN A 1 96 ? -12.811 8.811 15.472 1.00 67.75 96 ASN A N 1
ATOM 770 C CA . ASN A 1 96 ? -13.830 9.719 14.933 1.00 67.75 96 ASN A CA 1
ATOM 771 C C . ASN A 1 96 ? -13.754 9.884 13.401 1.00 67.75 96 ASN A C 1
ATOM 773 O O . ASN A 1 96 ? -14.727 10.307 12.790 1.00 67.75 96 ASN A O 1
ATOM 777 N N . GLN A 1 97 ? -12.622 9.533 12.786 1.00 63.44 97 GLN A N 1
ATOM 778 C CA . GLN A 1 97 ? -12.410 9.485 11.335 1.00 63.44 97 GLN A CA 1
ATOM 779 C C . GLN A 1 97 ? -12.419 8.041 10.793 1.00 63.44 97 GLN A C 1
ATOM 781 O O . GLN A 1 97 ? -12.348 7.825 9.586 1.00 63.44 97 GLN A O 1
ATOM 786 N N . GLN A 1 98 ? -12.502 7.037 11.675 1.00 59.06 98 GLN A N 1
ATOM 787 C CA . GLN A 1 98 ? -12.520 5.612 11.336 1.00 59.06 98 GLN A CA 1
ATOM 788 C C . GLN A 1 98 ? -13.953 5.061 11.340 1.00 59.06 98 GLN A C 1
ATOM 790 O O . GLN A 1 98 ? -14.246 4.098 12.047 1.00 59.06 98 GLN A O 1
ATOM 795 N N . GLN A 1 99 ? -14.875 5.621 10.555 1.00 59.53 99 GLN A N 1
ATOM 796 C CA . GLN A 1 99 ? -16.097 4.868 10.248 1.00 59.53 99 GLN A CA 1
ATOM 797 C C . GLN A 1 99 ? -15.789 3.862 9.136 1.00 59.53 99 GLN A C 1
ATOM 799 O O . GLN A 1 99 ? -16.003 4.083 7.946 1.00 59.53 99 GLN A O 1
ATOM 804 N N . VAL A 1 100 ? -15.177 2.754 9.550 1.00 52.69 100 VAL A N 1
ATOM 805 C CA . VAL A 1 100 ? -15.018 1.549 8.735 1.00 52.69 100 VAL A CA 1
ATOM 806 C C . VAL A 1 100 ? -16.339 0.781 8.811 1.00 52.69 100 VAL A C 1
ATOM 808 O O . VAL A 1 100 ? -16.940 0.729 9.879 1.00 52.69 100 VAL A O 1
ATOM 811 N N . TRP A 1 101 ? -16.787 0.228 7.681 1.00 43.5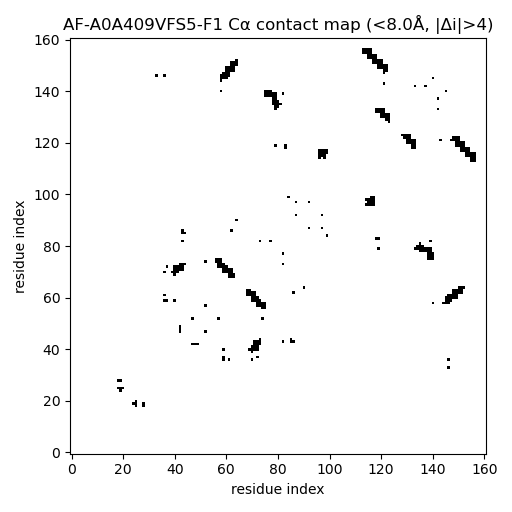6 101 TRP A N 1
ATOM 812 C CA . TRP A 1 101 ? -18.071 -0.442 7.389 1.00 43.56 101 TRP A CA 1
ATOM 813 C C . TRP A 1 101 ? -18.502 -1.590 8.339 1.00 43.56 101 TRP A C 1
ATOM 815 O O . TRP A 1 101 ? -18.857 -2.681 7.892 1.00 43.56 101 TRP A O 1
ATOM 825 N N . ASN A 1 102 ? -18.545 -1.380 9.651 1.00 42.69 102 ASN A N 1
ATOM 826 C CA . ASN A 1 102 ? -19.277 -2.263 10.546 1.00 42.69 102 ASN A CA 1
ATOM 827 C C . ASN A 1 102 ? -20.750 -1.870 10.483 1.00 42.69 102 ASN A C 1
ATOM 829 O O . ASN A 1 102 ? -21.243 -1.022 11.220 1.00 42.69 102 ASN A O 1
ATOM 833 N N . VAL A 1 103 ? -21.428 -2.495 9.524 1.00 43.69 103 VAL A N 1
ATOM 834 C CA . VAL A 1 103 ? -22.883 -2.606 9.458 1.00 43.69 103 VAL A CA 1
ATOM 835 C C . VAL A 1 103 ? -23.394 -3.039 10.837 1.00 43.69 103 VAL A C 1
ATOM 837 O O . VAL A 1 103 ? -22.894 -4.018 11.392 1.00 43.69 103 VAL A O 1
ATOM 840 N N . ASN A 1 104 ? -24.396 -2.313 11.337 1.00 40.91 104 ASN A N 1
ATOM 841 C CA . ASN A 1 104 ? -25.047 -2.389 12.652 1.00 40.91 104 ASN A CA 1
ATOM 842 C C . ASN A 1 104 ? -24.456 -1.433 13.692 1.00 40.91 104 ASN A C 1
ATOM 844 O O . ASN A 1 104 ? -23.650 -1.845 14.517 1.00 40.91 104 ASN A O 1
ATOM 848 N N . PHE A 1 105 ? -24.950 -0.194 13.729 1.00 42.75 105 PHE A N 1
ATOM 849 C CA . PHE A 1 105 ? -25.232 0.463 15.007 1.00 42.75 105 PHE A CA 1
ATOM 850 C C . PHE A 1 105 ? -26.335 1.513 14.815 1.00 42.75 105 PHE A C 1
ATOM 852 O O . PHE A 1 105 ? -26.081 2.657 14.447 1.00 42.75 105 PHE A O 1
ATOM 859 N N . ASP A 1 106 ? -27.573 1.084 15.076 1.00 41.53 106 ASP A N 1
ATOM 860 C CA . ASP A 1 106 ? -28.709 1.939 15.436 1.00 41.53 106 ASP A CA 1
ATOM 861 C C . ASP A 1 106 ? -28.424 2.619 16.786 1.00 41.53 106 ASP A C 1
ATOM 863 O O . ASP A 1 106 ? -29.027 2.306 17.812 1.00 41.53 106 ASP A O 1
ATOM 867 N N . LEU A 1 107 ? -27.469 3.546 16.822 1.00 45.62 107 LEU A N 1
ATOM 868 C CA . LEU A 1 107 ? -27.420 4.537 17.886 1.00 45.62 107 LEU A CA 1
ATOM 869 C C . LEU A 1 107 ? -27.383 5.914 17.254 1.00 45.62 107 LEU A C 1
ATOM 871 O O . LEU A 1 107 ? -26.370 6.357 16.719 1.00 45.62 107 LEU A O 1
ATOM 875 N N . ALA A 1 108 ? -28.535 6.571 17.355 1.00 44.69 108 ALA A N 1
ATOM 876 C CA . ALA A 1 108 ? -28.697 7.999 17.200 1.00 44.69 108 ALA A CA 1
ATOM 877 C C . ALA A 1 108 ? -27.651 8.722 18.062 1.00 44.69 108 ALA A C 1
ATOM 879 O O . ALA A 1 108 ? -27.775 8.808 19.284 1.00 44.69 108 ALA A O 1
ATOM 880 N N . ILE A 1 109 ? -26.597 9.207 17.415 1.00 48.69 109 ILE A N 1
ATOM 881 C CA . ILE A 1 109 ? -25.718 10.224 17.975 1.00 48.69 109 ILE A CA 1
ATOM 882 C C . ILE A 1 109 ? -26.104 11.515 17.260 1.00 48.69 109 ILE A C 1
ATOM 884 O O . ILE A 1 109 ? -25.935 11.614 16.046 1.00 48.69 109 ILE A O 1
ATOM 888 N N . ASP A 1 110 ? -26.626 12.480 18.020 1.00 56.53 110 ASP A N 1
ATOM 889 C CA . ASP A 1 110 ? -26.829 13.880 17.620 1.00 56.53 110 ASP A CA 1
ATOM 890 C C . ASP A 1 110 ? -25.475 14.541 17.290 1.00 56.53 110 ASP A C 1
ATOM 892 O O . ASP A 1 110 ? -24.933 15.359 18.039 1.00 56.53 110 ASP A O 1
ATOM 896 N N . HIS A 1 111 ? -24.872 14.157 16.166 1.00 49.34 111 HIS A N 1
ATOM 897 C CA . HIS A 1 111 ? -23.665 14.786 15.657 1.00 49.34 111 HIS A CA 1
ATOM 898 C C . HIS A 1 111 ? -23.858 15.198 14.205 1.00 49.34 111 HIS A C 1
ATOM 900 O O . HIS A 1 111 ? -23.802 14.390 13.285 1.00 49.34 111 HIS A O 1
ATOM 906 N N . ASP A 1 112 ? -24.034 16.504 14.039 1.00 56.44 112 ASP A N 1
ATOM 907 C CA . ASP A 1 112 ? -24.094 17.284 12.801 1.00 56.44 112 ASP A CA 1
ATOM 908 C C . ASP A 1 112 ? -22.753 17.280 12.022 1.00 56.44 112 ASP A C 1
ATOM 910 O O . ASP A 1 112 ? -22.369 18.256 11.382 1.00 56.44 112 ASP A O 1
ATOM 914 N N . GLN A 1 113 ? -21.971 16.197 12.122 1.00 55.19 113 GLN A N 1
ATOM 915 C CA . GLN A 1 113 ? -20.726 16.014 11.383 1.00 55.19 113 GLN A CA 1
ATOM 916 C C . GLN A 1 113 ? -20.846 14.803 10.454 1.00 55.19 113 GLN A C 1
ATOM 918 O O . GLN A 1 113 ? -21.054 13.685 10.932 1.00 55.19 113 GLN A O 1
ATOM 923 N N . PRO A 1 114 ? -20.695 14.990 9.129 1.00 53.50 114 PRO A N 1
ATOM 924 C CA . PRO A 1 114 ? -20.782 13.890 8.184 1.00 53.50 114 PRO A CA 1
ATOM 925 C C . PRO A 1 114 ? -19.653 12.890 8.452 1.00 53.50 114 PRO A C 1
ATOM 927 O O . PRO A 1 114 ? -18.473 13.247 8.464 1.00 53.50 114 PRO A O 1
ATOM 930 N N . ALA A 1 115 ? -20.020 11.627 8.664 1.00 59.03 115 ALA A N 1
ATOM 931 C CA . ALA A 1 115 ? -19.075 10.537 8.849 1.00 59.03 115 ALA A CA 1
ATOM 932 C C . ALA A 1 115 ? -18.175 10.388 7.613 1.00 59.03 115 ALA A C 1
ATOM 934 O O . ALA A 1 115 ? -18.616 9.955 6.546 1.00 59.03 115 ALA A O 1
ATOM 935 N N . GLN A 1 116 ? -16.902 10.748 7.753 1.00 66.62 116 GLN A N 1
ATOM 936 C CA . GLN A 1 116 ? -15.926 10.602 6.682 1.00 66.62 116 GLN A CA 1
ATOM 937 C C . GLN A 1 116 ? -15.488 9.138 6.572 1.00 66.62 116 GLN A C 1
ATOM 939 O O . GLN A 1 116 ? -15.050 8.531 7.547 1.00 66.62 116 GLN A O 1
ATOM 944 N N . HIS A 1 117 ? -15.596 8.573 5.370 1.00 79.12 117 HIS A N 1
ATOM 945 C CA . HIS A 1 117 ? -15.178 7.206 5.082 1.00 79.12 117 HIS A CA 1
ATOM 946 C C . HIS A 1 117 ? -13.793 7.213 4.452 1.00 79.12 117 HIS A C 1
ATOM 948 O O . HIS A 1 117 ? -13.603 7.766 3.365 1.00 79.12 117 HIS A O 1
ATOM 954 N N . LEU A 1 118 ? -12.834 6.563 5.101 1.00 88.38 118 LEU A N 1
ATOM 955 C CA . LEU A 1 118 ? -11.500 6.390 4.545 1.00 88.38 118 LEU A CA 1
ATOM 956 C C . LEU A 1 118 ? -11.496 5.351 3.425 1.00 88.38 118 LEU A C 1
ATOM 958 O O . LEU A 1 118 ? -12.083 4.275 3.549 1.00 88.38 118 LEU A O 1
ATOM 962 N N . ARG A 1 119 ? -10.818 5.674 2.323 1.00 92.19 119 ARG A N 1
ATOM 963 C CA . ARG A 1 119 ? -10.657 4.785 1.170 1.00 92.19 119 ARG A CA 1
ATOM 964 C C . ARG A 1 119 ? -9.248 4.878 0.597 1.00 92.19 119 ARG A C 1
ATOM 966 O O . ARG A 1 119 ? -8.574 5.898 0.740 1.00 92.19 119 ARG A O 1
ATOM 973 N N . LEU A 1 120 ? -8.817 3.796 -0.048 1.00 94.31 120 LEU A N 1
ATOM 974 C CA . LEU A 1 120 ? -7.539 3.737 -0.748 1.00 94.31 120 LEU A CA 1
ATOM 975 C C . LEU A 1 120 ? -7.723 4.076 -2.221 1.00 94.31 120 LEU A C 1
ATOM 977 O O . LEU A 1 120 ? -8.604 3.543 -2.894 1.00 94.31 120 LEU A O 1
ATOM 981 N N . TYR A 1 121 ? -6.830 4.916 -2.711 1.00 95.56 121 TYR A N 1
ATOM 982 C CA . TYR A 1 121 ? -6.818 5.424 -4.067 1.00 95.56 121 TYR A CA 1
ATOM 983 C C . TYR A 1 121 ? -5.456 5.187 -4.699 1.00 95.56 121 TYR A C 1
ATOM 985 O O . TYR A 1 121 ? -4.431 5.313 -4.030 1.00 95.56 121 TYR A O 1
ATOM 993 N N . LYS A 1 122 ? -5.421 4.867 -5.989 1.00 94.44 122 LYS A N 1
ATOM 994 C CA . LYS A 1 122 ? -4.181 4.913 -6.770 1.00 94.44 122 LYS A CA 1
ATOM 995 C C . LYS A 1 122 ? -4.174 6.170 -7.645 1.00 94.44 122 LYS A C 1
ATOM 997 O O . LYS A 1 122 ? -5.227 6.518 -8.178 1.00 94.44 122 LYS A O 1
ATOM 1002 N N . PRO A 1 123 ? -3.015 6.818 -7.827 1.00 90.38 123 PRO A N 1
ATOM 1003 C CA . PRO A 1 123 ? -2.900 7.976 -8.696 1.00 90.38 123 PRO A CA 1
ATOM 1004 C C . PRO A 1 123 ? -3.263 7.588 -10.125 1.00 90.38 123 PRO A C 1
ATOM 1006 O O . PRO A 1 123 ? -2.908 6.488 -10.580 1.00 90.38 123 PRO A O 1
ATOM 1009 N N . SER A 1 124 ? -3.960 8.478 -10.829 1.00 88.50 124 SER A N 1
ATOM 1010 C CA . SER A 1 124 ? -4.149 8.286 -12.262 1.00 88.50 124 SER A CA 1
ATOM 1011 C C . SER A 1 124 ? -2.820 8.438 -13.017 1.00 88.50 124 SER A C 1
ATOM 1013 O O . SER A 1 124 ? -1.834 8.984 -12.517 1.00 88.50 124 SER A O 1
ATOM 1015 N N . LYS A 1 125 ? -2.770 7.890 -14.234 1.00 82.00 125 LYS A N 1
ATOM 1016 C CA . LYS A 1 125 ? -1.623 8.010 -15.141 1.00 82.00 125 LYS A CA 1
ATOM 1017 C C . LYS A 1 125 ? -1.486 9.420 -15.720 1.00 82.00 125 LYS A C 1
ATOM 1019 O O . LYS A 1 125 ? -0.407 9.746 -16.211 1.00 82.00 125 LYS A O 1
ATOM 1024 N N . GLU A 1 126 ? -2.548 10.220 -15.675 1.00 80.69 126 GLU A N 1
ATOM 1025 C CA . GLU A 1 126 ? -2.594 11.574 -16.222 1.00 80.69 126 GLU A CA 1
ATOM 1026 C C . GLU A 1 126 ? -2.798 12.609 -15.111 1.00 80.69 126 GLU A C 1
ATOM 1028 O O . GLU A 1 126 ? -3.625 12.419 -14.223 1.00 80.69 126 GLU A O 1
ATOM 1033 N N . ASP A 1 127 ? -2.071 13.730 -15.190 1.00 71.62 127 ASP A N 1
ATOM 1034 C CA . ASP A 1 127 ? -2.045 14.781 -14.156 1.00 71.62 127 ASP A CA 1
ATOM 1035 C C . ASP A 1 127 ? -3.399 15.499 -13.944 1.00 71.62 127 ASP A C 1
ATOM 1037 O O . ASP A 1 127 ? -3.531 16.290 -13.013 1.00 71.62 127 ASP A O 1
ATOM 1041 N N . ASN A 1 128 ? -4.402 15.245 -14.794 1.00 74.50 128 ASN A N 1
ATOM 1042 C CA . ASN A 1 128 ? -5.727 15.878 -14.741 1.00 74.50 128 ASN A CA 1
ATOM 1043 C C . ASN A 1 128 ? -6.875 14.893 -14.475 1.00 74.50 128 ASN A C 1
ATOM 1045 O O . ASN A 1 128 ? -8.036 15.301 -14.497 1.00 74.50 128 ASN A O 1
ATOM 1049 N N . GLU A 1 129 ? -6.581 13.611 -14.270 1.00 81.56 129 GLU A N 1
ATOM 1050 C CA . GLU A 1 129 ? -7.606 12.619 -13.959 1.00 81.56 129 GLU A CA 1
ATOM 1051 C C . GLU A 1 129 ? -7.750 12.428 -12.449 1.00 81.56 129 GLU A C 1
ATOM 1053 O O . GLU A 1 129 ? -6.786 12.536 -11.690 1.00 81.56 129 GLU A O 1
ATOM 1058 N N . GLU A 1 130 ? -8.974 12.127 -12.014 1.00 85.31 130 GLU A N 1
ATOM 1059 C CA . GLU A 1 130 ? -9.242 11.792 -10.620 1.00 85.31 130 GLU A CA 1
ATOM 1060 C C . GLU A 1 130 ? -8.511 10.505 -10.223 1.00 85.31 130 GLU A C 1
ATOM 1062 O O . GLU A 1 130 ? -8.405 9.547 -10.996 1.00 85.31 130 GLU A O 1
ATOM 1067 N N . ASP A 1 131 ? -8.029 10.474 -8.983 1.00 90.69 131 ASP A N 1
ATOM 1068 C CA . ASP A 1 131 ? -7.451 9.269 -8.412 1.00 90.69 131 ASP A CA 1
ATOM 1069 C C . ASP A 1 131 ? -8.455 8.103 -8.475 1.00 90.69 131 ASP A C 1
ATOM 1071 O O . ASP A 1 131 ? -9.648 8.232 -8.187 1.00 90.69 131 ASP A O 1
ATOM 1075 N N . ILE A 1 132 ? -7.958 6.915 -8.808 1.00 93.94 132 ILE A N 1
ATOM 1076 C CA . ILE A 1 132 ? -8.797 5.739 -9.023 1.00 93.94 132 ILE A CA 1
ATOM 1077 C C . ILE A 1 132 ? -9.023 5.035 -7.686 1.00 93.94 132 ILE A C 1
ATOM 1079 O O . ILE A 1 132 ? -8.080 4.538 -7.062 1.00 93.94 132 ILE A O 1
ATOM 1083 N N . LEU A 1 133 ? -10.286 4.948 -7.270 1.00 94.94 133 LEU A N 1
ATOM 1084 C CA . LEU A 1 133 ? -10.696 4.221 -6.071 1.00 94.94 133 LEU A CA 1
ATOM 1085 C C . LEU A 1 133 ? -10.388 2.721 -6.195 1.00 94.94 133 LEU A C 1
ATOM 1087 O O . LEU A 1 133 ? -10.777 2.077 -7.172 1.00 94.94 133 LEU A O 1
ATOM 1091 N N . LEU A 1 134 ? -9.747 2.151 -5.174 1.00 95.50 134 LEU A N 1
ATOM 1092 C CA . LEU A 1 134 ? -9.525 0.711 -5.072 1.00 95.50 134 LEU A CA 1
ATOM 1093 C C . LEU A 1 134 ? -10.756 0.001 -4.483 1.00 95.50 134 LEU A C 1
ATOM 1095 O O . LEU A 1 134 ? -11.376 0.460 -3.524 1.00 95.50 134 LEU A O 1
ATOM 1099 N N . ASP A 1 135 ? -11.093 -1.152 -5.052 1.00 95.19 135 ASP A N 1
ATOM 1100 C 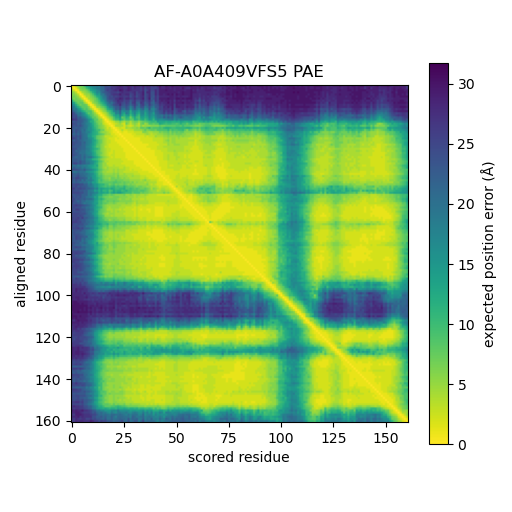CA . ASP A 1 135 ? -12.188 -2.019 -4.627 1.00 95.19 135 ASP A CA 1
ATOM 1101 C C . ASP A 1 135 ? -11.775 -2.830 -3.392 1.00 95.19 135 ASP A C 1
ATOM 1103 O O . ASP A 1 135 ? -10.847 -3.643 -3.451 1.00 95.19 135 ASP A O 1
ATOM 1107 N N . ASN A 1 136 ? -12.489 -2.632 -2.280 1.00 94.94 136 ASN A N 1
ATOM 1108 C CA . ASN A 1 136 ? -12.223 -3.288 -0.998 1.00 94.94 136 ASN A CA 1
ATOM 1109 C C . ASN A 1 136 ? -12.379 -4.818 -1.039 1.00 94.94 136 ASN A C 1
ATOM 1111 O O . ASN A 1 136 ? -11.794 -5.501 -0.196 1.00 94.94 136 ASN A O 1
ATOM 1115 N N . SER A 1 137 ? -13.146 -5.351 -1.995 1.00 94.69 137 SER A N 1
ATOM 1116 C CA . SER A 1 137 ? -13.443 -6.784 -2.110 1.00 94.69 137 SER A CA 1
ATOM 1117 C C . SER A 1 137 ? -12.388 -7.579 -2.888 1.00 94.69 137 SER A C 1
ATOM 1119 O O . SER A 1 137 ? -12.332 -8.803 -2.776 1.00 94.69 137 SER A O 1
ATOM 1121 N N . LYS A 1 138 ? -11.530 -6.901 -3.657 1.00 96.62 138 LYS A N 1
ATOM 1122 C CA . LYS A 1 138 ? -10.516 -7.536 -4.511 1.00 96.62 138 LYS A CA 1
ATOM 1123 C C . LYS A 1 138 ? -9.149 -7.568 -3.837 1.00 96.62 138 LYS A C 1
ATOM 1125 O O . LYS A 1 138 ? -8.859 -6.758 -2.953 1.00 96.62 138 LYS A O 1
ATOM 1130 N N . ALA A 1 139 ? -8.290 -8.492 -4.270 1.00 97.12 139 ALA A N 1
ATOM 1131 C CA . ALA A 1 139 ? -6.903 -8.515 -3.825 1.00 97.12 139 ALA A CA 1
ATOM 1132 C C . ALA A 1 139 ? -6.190 -7.227 -4.254 1.00 97.12 139 ALA A C 1
ATOM 1134 O O . ALA A 1 139 ? -6.428 -6.699 -5.343 1.00 97.12 139 ALA A O 1
ATOM 1135 N N . LEU A 1 140 ? -5.310 -6.713 -3.396 1.00 95.88 140 LEU A N 1
ATOM 1136 C CA . LEU A 1 140 ? -4.581 -5.480 -3.681 1.00 95.88 140 LEU A CA 1
ATOM 1137 C C . LEU A 1 140 ? -3.701 -5.639 -4.930 1.00 95.88 140 LEU A C 1
ATOM 1139 O O . LEU A 1 140 ? -3.680 -4.761 -5.789 1.00 95.88 140 LEU A O 1
ATOM 1143 N N . ALA A 1 141 ? -3.025 -6.784 -5.062 1.00 96.50 141 ALA A N 1
ATOM 1144 C CA . ALA A 1 141 ? -2.127 -7.051 -6.184 1.00 96.50 141 ALA A CA 1
ATOM 1145 C C . ALA A 1 141 ? -2.830 -7.186 -7.543 1.00 96.50 141 ALA A C 1
ATOM 1147 O O . ALA A 1 141 ? -2.163 -7.082 -8.566 1.00 96.50 141 ALA A O 1
ATOM 1148 N N . ASP A 1 142 ? -4.153 -7.368 -7.569 1.00 97.12 142 ASP A N 1
ATOM 1149 C CA . ASP A 1 142 ? -4.921 -7.409 -8.819 1.00 97.12 142 ASP A CA 1
ATOM 1150 C C . ASP A 1 142 ? -5.244 -5.998 -9.342 1.00 97.12 142 ASP A C 1
ATOM 1152 O O . ASP A 1 142 ? -5.685 -5.832 -10.478 1.00 97.12 142 ASP A O 1
ATOM 1156 N N . GLN A 1 143 ? -5.070 -4.967 -8.507 1.00 96.00 143 GLN A N 1
ATOM 1157 C CA . GLN A 1 143 ? -5.519 -3.599 -8.792 1.00 96.00 143 GLN A CA 1
ATOM 1158 C C . GLN A 1 143 ? -4.370 -2.607 -9.002 1.00 96.00 143 GLN A C 1
ATOM 1160 O O . GLN A 1 143 ? -4.568 -1.555 -9.634 1.00 96.00 143 GLN A O 1
ATOM 1165 N N . ILE A 1 144 ? -3.188 -2.922 -8.464 1.00 95.75 144 ILE A N 1
ATOM 1166 C CA . ILE A 1 144 ? -1.992 -2.077 -8.491 1.00 95.75 144 ILE A CA 1
ATOM 1167 C C . ILE A 1 144 ? -0.721 -2.888 -8.756 1.00 95.75 144 ILE A C 1
ATOM 1169 O O . ILE A 1 144 ? -0.614 -4.055 -8.383 1.00 95.75 144 ILE A O 1
ATOM 1173 N N . ASP A 1 145 ? 0.270 -2.218 -9.337 1.00 94.94 145 ASP A N 1
ATOM 1174 C CA . ASP A 1 145 ? 1.610 -2.760 -9.543 1.00 94.94 145 ASP A CA 1
ATOM 1175 C C . ASP A 1 145 ? 2.498 -2.601 -8.292 1.00 94.94 145 ASP A C 1
ATOM 1177 O O . ASP A 1 145 ? 2.330 -1.685 -7.481 1.00 94.94 145 ASP A O 1
ATOM 1181 N N . ASP A 1 146 ? 3.498 -3.476 -8.151 1.00 94.62 146 ASP A N 1
ATOM 1182 C CA . ASP A 1 146 ? 4.542 -3.356 -7.122 1.00 94.62 146 ASP A CA 1
ATOM 1183 C C . ASP A 1 146 ? 5.343 -2.063 -7.334 1.00 94.62 146 ASP A C 1
ATOM 1185 O O . ASP A 1 146 ? 5.817 -1.799 -8.440 1.00 94.62 146 ASP A O 1
ATOM 1189 N N . GLY A 1 147 ? 5.532 -1.256 -6.287 1.00 93.88 147 GLY A N 1
ATO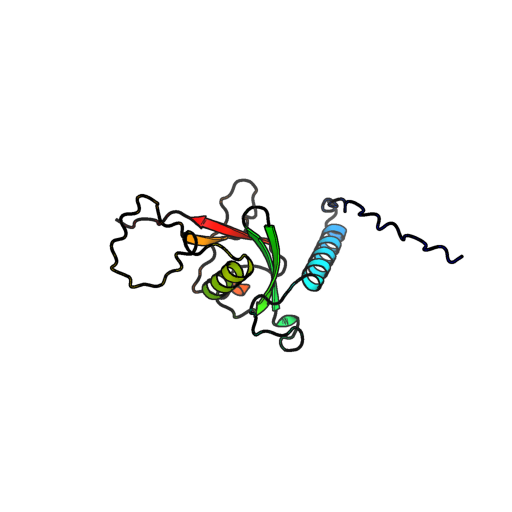M 1190 C CA . GLY A 1 147 ? 6.220 0.036 -6.434 1.00 93.88 147 GLY A CA 1
ATOM 1191 C C . GLY A 1 147 ? 5.324 1.268 -6.438 1.00 93.88 147 GLY A C 1
ATOM 1192 O O . GLY A 1 147 ? 5.853 2.380 -6.428 1.00 93.88 147 GLY A O 1
ATOM 1193 N N . ILE A 1 148 ? 3.999 1.104 -6.471 1.00 93.81 148 ILE A N 1
ATOM 1194 C CA . ILE A 1 148 ? 3.070 2.231 -6.590 1.00 93.81 148 ILE A CA 1
ATOM 1195 C C . ILE A 1 148 ? 2.906 2.995 -5.269 1.00 93.81 148 ILE A C 1
ATOM 1197 O O . ILE A 1 148 ? 3.013 2.447 -4.168 1.00 93.81 148 ILE A O 1
ATOM 1201 N N . THR A 1 149 ? 2.641 4.297 -5.402 1.00 94.38 149 THR A N 1
ATOM 1202 C CA . THR A 1 149 ? 2.145 5.123 -4.297 1.00 94.38 149 THR A CA 1
ATOM 1203 C C . THR A 1 149 ? 0.626 5.102 -4.322 1.00 94.38 149 THR A C 1
ATOM 1205 O O . THR A 1 149 ? 0.055 5.343 -5.373 1.00 94.38 149 THR A O 1
ATOM 1208 N N . ILE A 1 150 ? -0.014 4.813 -3.197 1.00 95.88 150 ILE A N 1
ATOM 1209 C CA . ILE A 1 150 ? -1.460 4.908 -3.008 1.00 95.88 150 ILE A CA 1
ATOM 1210 C C . ILE A 1 150 ? -1.764 5.976 -1.958 1.00 95.88 150 ILE A C 1
ATOM 1212 O O . ILE A 1 150 ? -0.970 6.209 -1.043 1.00 95.88 150 ILE A O 1
ATOM 1216 N N . ASN A 1 151 ? -2.916 6.614 -2.087 1.00 94.94 151 ASN A N 1
ATOM 1217 C CA . ASN A 1 151 ? -3.373 7.674 -1.205 1.00 94.94 151 ASN A CA 1
ATOM 1218 C C . ASN A 1 151 ? -4.498 7.134 -0.324 1.00 94.94 151 ASN A C 1
ATOM 1220 O O . ASN A 1 151 ? -5.447 6.519 -0.812 1.00 94.94 151 ASN A O 1
ATOM 1224 N N . LEU A 1 152 ? -4.382 7.344 0.982 1.00 93.81 152 LEU A N 1
ATOM 1225 C CA . LEU A 1 152 ? -5.476 7.155 1.922 1.00 93.81 152 LEU A CA 1
ATOM 1226 C C . LEU A 1 152 ? -6.215 8.489 2.027 1.00 93.81 152 LEU A C 1
ATOM 1228 O O . LEU A 1 152 ? -5.635 9.472 2.480 1.00 93.81 152 LEU A O 1
ATOM 1232 N N . LEU A 1 153 ? -7.472 8.533 1.593 1.00 90.81 153 LEU A N 1
ATOM 1233 C CA . LEU A 1 153 ? -8.260 9.765 1.562 1.00 90.81 153 LEU A CA 1
ATOM 1234 C C . LEU A 1 153 ? -9.606 9.571 2.258 1.00 90.81 153 LEU A C 1
ATOM 1236 O O . LEU A 1 153 ? -10.228 8.511 2.157 1.00 90.81 153 LEU A O 1
ATOM 1240 N N . ALA A 1 154 ? -10.050 10.619 2.948 1.00 86.38 154 ALA A N 1
ATOM 1241 C CA . ALA A 1 154 ? -11.395 10.727 3.490 1.00 86.38 154 ALA A CA 1
ATOM 1242 C C . ALA A 1 154 ? -12.388 11.065 2.374 1.00 86.38 154 ALA A C 1
ATOM 1244 O O . ALA A 1 154 ? -12.119 11.904 1.518 1.00 86.38 154 ALA A O 1
ATOM 1245 N N . THR A 1 155 ? -13.534 10.392 2.379 1.00 80.69 155 THR A N 1
ATOM 1246 C CA . THR A 1 155 ? -14.581 10.534 1.363 1.00 80.69 155 THR A CA 1
ATOM 1247 C C . THR A 1 155 ? -15.925 10.753 2.035 1.00 80.69 155 THR A C 1
ATOM 1249 O O . THR A 1 155 ? -16.201 10.161 3.081 1.00 80.69 155 THR A O 1
ATOM 1252 N N . GLU A 1 156 ? -16.764 11.597 1.440 1.00 71.12 156 GLU A N 1
ATOM 1253 C CA . GLU A 1 156 ? -18.135 11.775 1.910 1.00 71.12 156 GLU A CA 1
ATOM 1254 C C . GLU A 1 156 ? -18.973 10.520 1.611 1.00 71.12 156 GLU A C 1
ATOM 1256 O O . GLU A 1 156 ? -18.778 9.864 0.577 1.00 71.12 156 GLU A O 1
ATOM 1261 N N . PRO A 1 157 ? -19.909 10.149 2.501 1.00 63.62 157 PRO A N 1
ATOM 1262 C CA . PRO A 1 157 ? -20.822 9.055 2.233 1.00 63.62 157 PRO A CA 1
ATOM 1263 C C . PRO A 1 157 ? -21.717 9.447 1.055 1.00 63.62 157 PRO A C 1
ATOM 1265 O O . PRO A 1 157 ? -22.513 10.378 1.147 1.00 63.62 157 PRO A O 1
ATOM 1268 N N . LYS A 1 158 ? -21.612 8.723 -0.067 1.00 58.81 158 LYS A N 1
ATOM 1269 C CA . LYS A 1 158 ? -22.609 8.827 -1.138 1.00 58.81 158 LYS A CA 1
ATOM 1270 C C . LYS A 1 158 ? -23.933 8.300 -0.590 1.00 58.81 158 LYS A C 1
ATOM 1272 O O . LYS A 1 158 ? -24.101 7.089 -0.461 1.00 58.81 158 LYS A O 1
ATOM 1277 N N . ILE A 1 159 ? -24.848 9.206 -0.256 1.00 51.03 159 ILE A N 1
ATOM 1278 C CA . ILE A 1 159 ? -26.233 8.865 0.067 1.00 51.03 159 ILE A CA 1
ATOM 12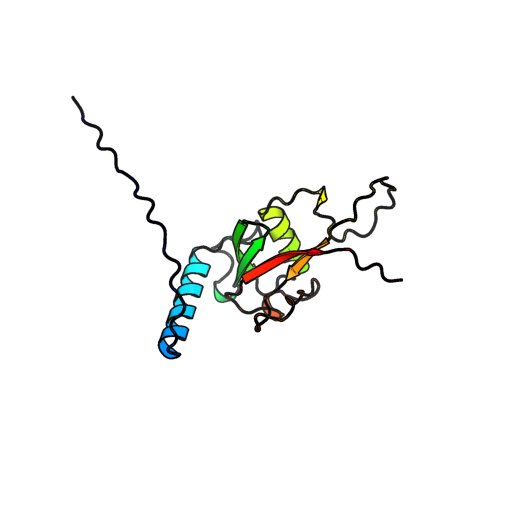79 C C . ILE A 1 159 ? -26.855 8.348 -1.231 1.00 51.03 159 ILE A C 1
ATOM 1281 O O . ILE A 1 159 ? -27.088 9.116 -2.164 1.00 51.03 159 ILE A O 1
ATOM 1285 N N . VAL A 1 160 ? -27.043 7.034 -1.328 1.00 54.41 160 VAL A N 1
ATOM 1286 C CA . VAL A 1 160 ? -27.830 6.435 -2.409 1.00 54.41 160 VAL A CA 1
ATOM 1287 C C . VAL A 1 160 ? -29.292 6.717 -2.066 1.00 54.41 160 VAL A C 1
ATOM 1289 O O . VAL A 1 160 ? -29.789 6.176 -1.080 1.00 54.41 160 VAL A O 1
ATOM 1292 N N . GLN A 1 161 ? -29.917 7.638 -2.804 1.00 40.16 161 GLN A N 1
ATOM 1293 C CA . GLN A 1 161 ? -31.356 7.917 -2.723 1.00 40.16 161 GLN A CA 1
ATOM 1294 C C . GLN A 1 161 ? -32.169 6.816 -3.402 1.00 40.16 161 GLN A C 1
ATOM 1296 O O . GLN A 1 161 ? -31.684 6.279 -4.426 1.00 40.16 161 GLN A O 1
#

pLDDT: mean 81.39, std 18.63, range [40.16, 97.62]

Sequence (161 aa):
MQKAKAVASSSAKVRKNKPPKDPVKFAQWQKLELMKMRHKAIPGDPKDKTASVPMDGRIHVKVSYENSEKIFWFRKHLVTGRVLDFVVDQFKVPSNQQQVWNVNFDLAIDHDQPAQHLRLYKPSKEDNEEDILLDNSKALADQIDDGITINLLATEPKIVQ

Solvent-accessible surface area (backbone atoms only — not comparable to full-atom values): 10064 Å² total; per-residue (Å²): 141,84,86,85,81,83,81,80,81,79,83,72,80,79,75,85,77,74,81,58,90,52,69,72,57,29,55,52,48,52,53,50,52,40,50,55,46,62,74,62,36,41,67,44,48,90,87,57,49,86,87,77,54,59,76,88,47,47,35,38,37,35,40,37,44,96,94,46,75,50,41,29,29,39,55,38,80,43,33,31,46,62,51,48,55,38,51,43,59,74,68,61,62,56,69,88,52,55,60,64,91,67,83,83,73,99,62,93,67,99,59,100,61,84,67,32,32,68,46,51,26,36,70,45,98,47,101,84,51,72,60,44,73,60,60,45,87,38,38,40,54,82,77,49,65,73,64,39,61,30,39,52,42,77,36,78,71,80,79,84,127

Foldseek 3Di:
DDDDDDDDDPPPDDDDDDADPDPVSNVVVLVVLLVVLVVQADALDPVDDPVPADPVQWAWEWEDEDPDIHIYIYGQQDFQLVSQVSVCVVVVPDVQQPPRPPPDDPDDDPDPDFRWYKFKFFCDPDPPDDTHTDDRGGGPNVPDHRSGYIYTDTDGDPPDD

Organism: NCBI:txid181874